Protein 1THX (pdb70)

Radius of gyration: 12.5 Å; Cα contacts (8 Å, |Δi|>4): 175; chains: 1; bounding box: 35×24×28 Å

Solvent-accessible surface area: 5761 Å² total; per-residue (Å²): 72,148,29,40,70,87,3,57,39,98,71,12,96,77,57,0,37,140,26,171,60,23,1,0,0,1,0,60,2,89,152,8,41,72,5,139,121,0,39,87,29,1,73,52,0,1,65,78,10,22,132,108,0,42,2,0,42,0,52,30,90,80,4,81,92,3,23,162,90,11,148,9,150,34,30,5,1,1,16,0,0,112,24,123,108,88,47,51,54,30,102,28,67,12,56,103,107,112,0,43,66,26,0,58,101,65,33,142

Sequence (108 aa):
SKGVITITDAEFESEVLKAEQPVLVYFWASWCGPCQLMSPLINLAANTYSDRLKVVKLEIDPNPTTVKKYKVEGVPALRLVKGEQILDSTEGVISKDKLLSFLDTHLN

B-factor: mean 19.71, std 10.49, range [6.87, 64.29]

Structure (mmCIF, N/CA/C/O backbone):
data_1THX
#
_entry.id   1THX
#
_cell.length_a   40.480
_cell.length_b   39.780
_cell.length_c   60.080
_cell.angle_alpha   90.00
_cell.angle_beta   90.00
_cell.angle_gamma   90.00
#
_symmetry.space_group_name_H-M   'P 21 21 21'
#
loop_
_entity.id
_entity.type
_entity.pdbx_description
1 polymer THIOREDOXIN
2 water water
#
loop_
_atom_site.group_PDB
_atom_site.id
_atom_site.type_symbol
_atom_site.label_atom_id
_atom_site.label_alt_id
_atom_site.label_comp_id
_atom_site.label_asym_id
_atom_site.label_entity_id
_atom_site.label_seq_id
_atom_site.pdbx_PDB_ins_code
_atom_site.Cartn_x
_atom_site.Cartn_y
_atom_site.Cartn_z
_atom_site.occupancy
_atom_site.B_iso_or_equiv
_atom_site.auth_seq_id
_atom_site.auth_comp_id
_atom_site.auth_asym_id
_atom_site.auth_atom_id
_atom_site.pdbx_PDB_model_num
ATOM 1 N N . SER A 1 6 ? 13.041 17.020 44.492 1.00 49.39 1 SER A N 1
ATOM 2 C CA . SER A 1 6 ? 12.525 18.324 43.975 1.00 47.96 1 SER A CA 1
ATOM 3 C C . SER A 1 6 ? 12.324 18.372 42.467 1.00 44.92 1 SER A C 1
ATOM 4 O O . SER A 1 6 ? 12.726 19.335 41.813 1.00 46.65 1 SER A O 1
ATOM 8 N N . LYS A 1 7 ? 11.724 17.344 41.887 1.00 40.26 2 LYS A N 1
ATOM 9 C CA . LYS A 1 7 ? 11.507 17.396 40.461 1.00 35.15 2 LYS A CA 1
ATOM 10 C C . LYS A 1 7 ? 10.335 18.361 40.267 1.00 31.75 2 LYS A C 1
ATOM 11 O O . LYS A 1 7 ? 10.374 19.171 39.350 1.00 34.67 2 LYS A O 1
ATOM 21 N N . GLY A 1 8 ? 9.403 18.412 41.224 1.00 25.75 3 GLY A N 1
ATOM 22 C CA . GLY A 1 8 ? 8.241 19.285 41.065 1.00 19.15 3 GLY A CA 1
ATOM 23 C C . GLY A 1 8 ? 7.891 20.165 42.253 1.00 17.04 3 GLY A C 1
ATOM 24 O O . GLY A 1 8 ? 8.723 20.416 43.123 1.00 16.49 3 GLY A O 1
ATOM 26 N N . VAL A 1 9 ? 6.644 20.613 42.296 1.00 13.53 4 VAL A N 1
ATOM 27 C CA . VAL A 1 9 ? 6.156 21.521 43.345 1.00 12.68 4 VAL A CA 1
ATOM 28 C C . VAL A 1 9 ? 5.387 20.777 44.428 1.00 11.92 4 VAL A C 1
ATOM 29 O O . VAL A 1 9 ? 4.576 19.886 44.127 1.00 11.77 4 VAL A O 1
ATOM 34 N N . ILE A 1 10 ? 5.694 21.073 45.683 1.00 9.94 5 ILE A N 1
ATOM 35 C CA . ILE A 1 10 ? 4.951 20.460 46.784 1.00 10.73 5 ILE A CA 1
ATOM 36 C C . ILE A 1 10 ? 4.028 21.527 47.414 1.00 10.61 5 ILE A C 1
ATOM 37 O O . ILE A 1 10 ? 4.427 22.696 47.622 1.00 10.92 5 ILE A O 1
ATOM 48 N N . THR A 1 11 ? 2.782 21.152 47.638 1.00 9.21 6 THR A N 1
ATOM 49 C CA . THR A 1 11 ? 1.831 22.040 48.271 1.00 9.69 6 THR A CA 1
ATOM 50 C C . THR A 1 11 ? 1.924 21.794 49.760 1.00 10.43 6 THR A C 1
ATOM 51 O O . THR A 1 11 ? 1.802 20.659 50.207 1.00 11.22 6 THR A O 1
ATOM 57 N N . ILE A 1 12 ? 2.189 22.857 50.522 1.00 11.26 7 ILE A N 1
ATOM 58 C CA . ILE A 1 12 ? 2.312 22.757 51.979 1.00 10.72 7 ILE A CA 1
ATOM 59 C C . ILE A 1 12 ? 1.278 23.604 52.715 1.00 10.03 7 ILE A C 1
ATOM 60 O O . ILE A 1 12 ? 0.557 24.395 52.107 1.00 10.71 7 ILE A O 1
ATOM 66 N N . THR A 1 13 ? 1.223 23.426 54.030 1.00 9.96 8 THR A N 1
ATO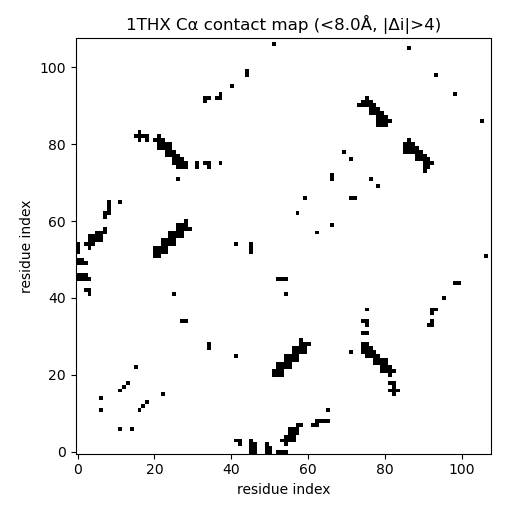M 67 C CA . THR A 1 13 ? 0.313 24.164 54.876 1.00 11.13 8 THR A CA 1
ATOM 68 C C . THR A 1 13 ? 1.133 24.777 56.019 1.00 10.61 8 THR A C 1
ATOM 69 O O . THR A 1 13 ? 2.329 24.484 56.170 1.00 10.09 8 THR A O 1
ATOM 75 N N . ASP A 1 14 ? 0.479 25.597 56.844 1.00 10.41 9 ASP A N 1
ATOM 76 C CA . ASP A 1 14 ? 1.127 26.241 57.997 1.00 10.85 9 ASP A CA 1
ATOM 77 C C . ASP A 1 14 ? 1.818 25.204 58.867 1.00 10.55 9 ASP A C 1
ATOM 78 O O . ASP A 1 14 ? 2.934 25.410 59.305 1.00 11.73 9 ASP A O 1
ATOM 84 N N . ALA A 1 15 ? 1.133 24.086 59.089 1.00 11.11 10 ALA A N 1
ATOM 85 C CA . ALA A 1 15 ? 1.633 22.997 59.924 1.00 14.60 10 ALA A CA 1
ATOM 86 C C . ALA A 1 15 ? 2.934 22.366 59.430 1.00 14.39 10 ALA A C 1
ATOM 87 O O . ALA A 1 15 ? 3.687 21.802 60.218 1.00 14.76 10 ALA A O 1
ATOM 90 N N . GLU A 1 16 ? 3.196 22.458 58.132 1.00 13.46 11 GLU A N 1
ATOM 91 C CA . GLU A 1 16 ? 4.389 21.852 57.574 1.00 13.70 11 GLU A CA 1
ATOM 92 C C . GLU A 1 16 ? 5.468 22.822 57.201 1.00 13.03 11 GLU A C 1
ATOM 93 O O . GLU A 1 16 ? 6.565 22.415 56.799 1.00 12.81 11 GLU A O 1
ATOM 100 N N . PHE A 1 17 ? 5.185 24.098 57.390 1.00 12.16 12 PHE A N 1
ATOM 101 C CA . PHE A 1 17 ? 6.112 25.133 56.980 1.00 13.40 12 PHE A CA 1
ATOM 102 C C . PHE A 1 17 ? 7.507 25.042 57.581 1.00 11.97 12 PHE A C 1
ATOM 103 O O . PHE A 1 17 ? 8.522 25.130 56.872 1.00 11.23 12 PHE A O 1
ATOM 112 N N . GLU A 1 18 ? 7.566 24.824 58.882 1.00 12.46 13 GLU A N 1
ATOM 113 C CA . GLU A 1 18 ? 8.857 24.759 59.515 1.00 14.73 13 GLU A CA 1
ATOM 114 C C . GLU A 1 18 ? 9.745 23.633 59.017 1.00 11.68 13 GLU A C 1
ATOM 115 O O . GLU A 1 18 ? 10.891 23.865 58.672 1.00 14.34 13 GLU A O 1
ATOM 122 N N . SER A 1 19 ? 9.222 22.421 58.928 1.00 12.54 14 SER A N 1
ATOM 123 C CA . SER A 1 19 ? 10.057 21.298 58.467 1.00 12.39 14 SER A CA 1
ATOM 124 C C . SER A 1 19 ? 10.323 21.302 56.970 1.00 12.81 14 SER A C 1
ATOM 125 O O . SER A 1 19 ? 11.442 20.987 56.548 1.00 13.89 14 SER A O 1
ATOM 130 N N . GLU A 1 20 ? 9.332 21.688 56.161 1.00 9.64 15 GLU A N 1
ATOM 131 C CA . GLU A 1 20 ? 9.532 21.713 54.715 1.00 9.22 15 GLU A CA 1
ATOM 132 C C . GLU A 1 20 ? 10.315 22.927 54.188 1.00 9.74 15 GLU A C 1
ATOM 133 O O . GLU A 1 20 ? 11.004 22.841 53.167 1.00 10.17 15 GLU A O 1
ATOM 140 N N . VAL A 1 21 ? 10.204 24.068 54.864 1.00 9.10 16 VAL A N 1
ATOM 141 C CA . VAL A 1 21 ? 10.889 25.265 54.381 1.00 9.01 16 VAL A CA 1
ATOM 142 C C . VAL A 1 21 ? 12.049 25.787 55.254 1.00 9.87 16 VAL A C 1
ATOM 143 O O . VAL A 1 21 ? 13.219 25.811 54.811 1.00 11.07 16 VAL A O 1
ATOM 148 N N . LEU A 1 22 ? 11.742 26.166 56.488 1.00 9.39 17 LEU A N 1
ATOM 149 C CA . LEU A 1 22 ? 12.767 26.731 57.355 1.00 12.47 17 LEU A CA 1
ATOM 150 C C . LEU A 1 22 ? 13.912 25.800 57.603 1.00 14.06 17 LEU A C 1
ATOM 151 O O . LEU A 1 22 ? 15.035 26.242 57.708 1.00 15.51 17 LEU A O 1
ATOM 157 N N . LYS A 1 23 ? 13.638 24.507 57.716 1.00 14.57 18 LYS A N 1
ATOM 158 C CA . LYS A 1 23 ? 14.707 23.555 57.956 1.00 16.74 18 LYS A CA 1
ATOM 159 C C . LYS A 1 23 ? 15.214 22.835 56.708 1.00 17.18 18 LYS A C 1
ATOM 160 O O . LYS A 1 23 ? 15.956 21.865 56.815 1.00 18.74 18 LYS A O 1
ATOM 170 N N . ALA A 1 24 ? 14.838 23.300 55.522 1.00 16.63 19 ALA A N 1
ATOM 171 C CA . ALA A 1 24 ? 1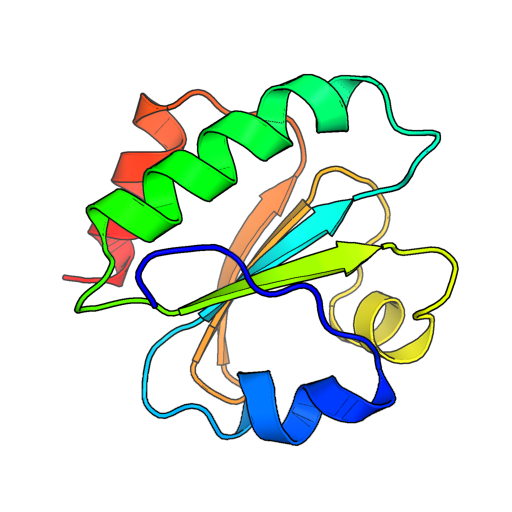5.292 22.637 54.301 1.00 16.56 19 ALA A CA 1
ATOM 172 C C . ALA A 1 24 ? 16.774 22.893 54.137 1.00 19.07 19 ALA A C 1
ATOM 173 O O . 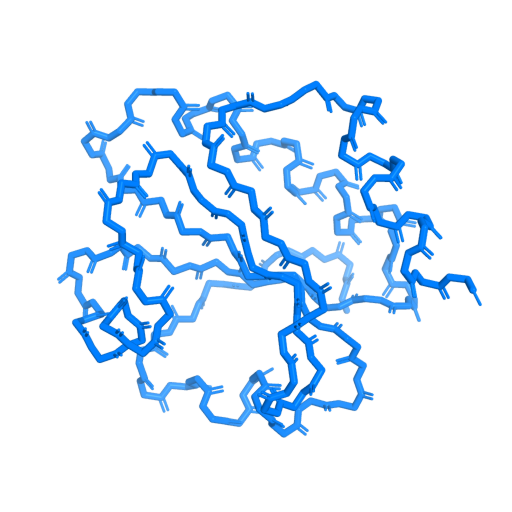ALA A 1 24 ? 17.300 23.899 54.611 1.00 19.17 19 ALA A O 1
ATOM 176 N N . GLU A 1 25 ? 17.444 22.006 53.421 1.00 21.49 20 GLU A N 1
ATOM 177 C CA . GLU A 1 25 ? 18.860 22.169 53.189 1.00 24.50 20 GLU A CA 1
ATOM 178 C C . GLU A 1 25 ? 19.145 23.130 52.045 1.00 24.03 20 GLU A C 1
ATOM 179 O O . GLU A 1 25 ? 20.196 23.731 52.019 1.00 29.32 20 GLU A O 1
ATOM 186 N N . GLN A 1 26 ? 18.231 23.274 51.096 1.00 21.95 21 GLN A N 1
ATOM 187 C CA 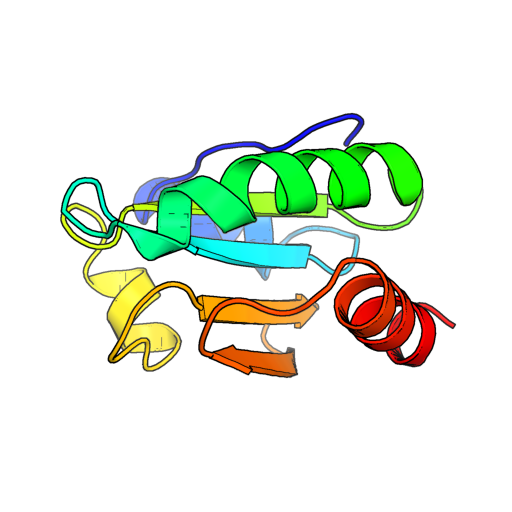. GLN A 1 26 ? 18.444 24.167 49.955 1.00 18.23 21 GLN A CA 1
ATOM 188 C C . GLN A 1 26 ? 17.567 25.420 50.006 1.00 17.63 21 GLN A C 1
ATOM 189 O O . GLN A 1 26 ? 16.648 25.513 50.813 1.00 15.03 21 GLN A O 1
ATOM 198 N N . PRO A 1 27 ? 17.867 26.417 49.146 1.00 16.11 22 PRO A N 1
ATOM 199 C CA . PRO A 1 27 ? 17.039 27.626 49.113 1.00 14.84 22 PRO A CA 1
ATOM 200 C C . PRO A 1 27 ? 15.630 27.125 48.666 1.00 12.47 22 PRO A C 1
ATOM 201 O O . PRO A 1 27 ? 15.502 26.127 47.924 1.00 11.29 22 PRO A O 1
ATOM 205 N N . VAL A 1 28 ? 14.589 27.829 49.087 1.00 9.75 23 VAL A N 1
ATOM 206 C CA . VAL A 1 28 ? 13.223 27.455 48.733 1.00 9.76 23 VAL A CA 1
ATOM 207 C C . VAL A 1 28 ? 12.480 28.618 48.075 1.00 8.51 23 VAL A C 1
ATOM 208 O O . VAL A 1 28 ? 12.517 29.744 48.578 1.00 9.37 23 VAL A O 1
ATOM 213 N N . LEU A 1 29 ? 11.832 28.335 46.956 1.00 8.01 24 LEU A N 1
ATOM 214 C CA . LEU A 1 29 ? 10.977 29.316 46.289 1.00 9.21 24 LEU A CA 1
ATOM 215 C C . LEU A 1 29 ? 9.546 29.043 46.809 1.00 9.26 24 LEU A C 1
ATOM 216 O O . LEU A 1 29 ? 9.018 27.949 46.654 1.00 10.41 24 LEU A O 1
ATOM 222 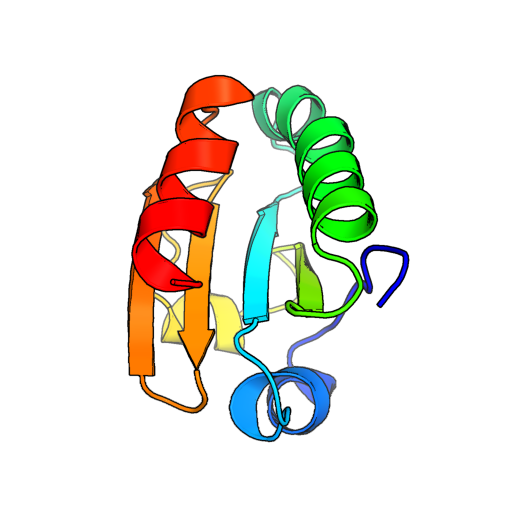N N . VAL A 1 30 ? 8.963 30.006 47.498 1.00 8.22 25 VAL A N 1
ATOM 223 C CA . VAL A 1 30 ? 7.624 29.850 48.056 1.00 9.09 25 VAL A CA 1
ATOM 224 C C . VAL A 1 30 ? 6.650 30.665 47.176 1.00 9.03 25 VAL A C 1
ATOM 225 O O . VAL A 1 30 ? 6.826 31.865 46.997 1.00 10.27 25 VAL A O 1
ATOM 230 N N . TYR A 1 31 ? 5.642 30.003 46.630 1.00 7.07 26 TYR A N 1
ATOM 231 C CA . TYR A 1 31 ? 4.665 30.633 45.765 1.00 7.52 26 TYR A CA 1
ATOM 232 C C . TYR A 1 31 ? 3.330 30.709 46.482 1.00 7.09 26 TYR A C 1
ATOM 233 O O . TYR A 1 31 ? 2.826 29.688 46.945 1.00 8.87 26 TYR A O 1
ATOM 244 N N . PHE A 1 32 ? 2.758 31.900 46.574 1.00 6.87 27 PHE A N 1
ATOM 245 C CA . PHE A 1 32 ? 1.443 32.083 47.220 1.00 8.42 27 PHE A CA 1
ATOM 246 C C . PHE A 1 32 ? 0.379 32.308 46.167 1.00 8.99 27 PHE A C 1
ATOM 247 O O . PHE A 1 32 ? 0.551 33.126 45.267 1.00 10.58 27 PHE A O 1
ATOM 256 N N . TRP A 1 33 ? -0.746 31.630 46.304 1.00 9.81 28 TRP A N 1
ATOM 257 C CA . TRP A 1 33 ? -1.821 31.741 45.327 1.00 10.50 28 TRP A CA 1
ATOM 258 C C . TRP A 1 33 ? -3.175 31.581 46.030 1.00 9.90 28 TRP A C 1
ATOM 259 O O . TRP A 1 33 ? -3.223 31.313 47.232 1.00 11.03 28 TRP A O 1
ATOM 272 N N . ALA A 1 34 ? -4.271 31.757 45.298 1.00 10.34 29 ALA A N 1
ATOM 273 C CA . ALA A 1 34 ? -5.622 31.582 45.845 1.00 12.64 29 ALA A CA 1
ATOM 274 C C . ALA A 1 34 ? -6.526 31.119 44.708 1.00 13.51 29 ALA A C 1
ATOM 275 O O . ALA A 1 34 ? -6.245 31.376 43.542 1.00 12.70 29 ALA A O 1
ATOM 278 N N . SER A 1 35 ? -7.596 30.417 45.050 1.00 15.02 30 SER A N 1
ATOM 279 C CA . SER A 1 35 ? -8.500 29.904 44.034 1.00 17.22 30 SER A CA 1
ATOM 280 C C . SER A 1 35 ? -9.250 31.031 43.347 1.00 16.41 30 SER A C 1
ATOM 281 O O . SER A 1 35 ? -9.646 30.892 42.194 1.00 19.03 30 SER A O 1
ATOM 286 N N . TRP A 1 36 ? -9.412 32.151 44.042 1.00 16.51 31 TRP A N 1
ATOM 287 C CA . TRP A 1 36 ? -10.114 33.294 43.492 1.00 15.40 31 TRP A CA 1
ATOM 288 C C . TRP A 1 36 ? -9.171 34.229 42.741 1.00 16.18 31 TRP A C 1
ATOM 289 O O . TRP A 1 36 ? -9.546 35.344 42.357 1.00 18.38 31 TRP A O 1
ATOM 302 N N . CYS A 1 37 ? -7.949 33.779 42.530 1.00 13.65 32 CYS A N 1
ATOM 303 C CA . CYS A 1 37 ? -6.957 34.595 41.857 1.00 13.66 32 CYS A CA 1
ATOM 304 C C . CYS A 1 37 ? -6.746 34.213 40.378 1.00 13.89 32 CYS A C 1
ATOM 305 O O . CYS A 1 37 ? -6.059 33.247 40.053 1.00 13.53 32 CYS A O 1
ATOM 309 N N . GLY A 1 38 ? -7.328 35.009 39.481 1.00 13.70 33 GLY A N 1
ATOM 310 C CA . GLY A 1 38 ? -7.206 34.738 38.056 1.00 12.42 33 GLY A CA 1
ATOM 311 C C . GLY A 1 38 ? -5.790 34.694 37.511 1.00 12.70 33 GLY A C 1
ATOM 312 O O . GLY A 1 38 ? -5.369 33.687 36.907 1.00 14.13 33 GLY A O 1
ATOM 314 N N . PRO A 1 39 ? -5.001 35.751 37.743 1.00 12.85 34 PRO A N 1
ATOM 315 C CA . PRO A 1 39 ? -3.625 35.770 37.238 1.00 12.05 34 PRO A CA 1
ATOM 316 C C . PRO A 1 39 ? -2.768 34.607 37.787 1.00 14.12 34 PRO A C 1
ATOM 317 O O . PRO A 1 39 ? -1.702 34.277 37.231 1.00 14.48 34 PRO A O 1
ATOM 321 N N . CYS A 1 40 ? -3.194 34.036 38.915 1.00 11.27 35 CYS A N 1
ATOM 322 C CA . CYS A 1 40 ? -2.478 32.918 39.513 1.00 12.21 35 CYS A CA 1
ATOM 323 C C . CYS A 1 40 ? -2.468 31.738 38.577 1.00 14.05 35 CYS A C 1
ATOM 324 O O . CYS A 1 40 ? -1.520 30.956 38.574 1.00 13.55 35 CYS A O 1
ATOM 328 N N . GLN A 1 41 ? -3.499 31.651 37.736 1.00 15.49 36 GLN A N 1
ATOM 329 C CA . GLN A 1 41 ? -3.604 30.562 36.762 1.00 18.52 36 GLN A CA 1
ATOM 330 C C . GLN A 1 41 ? -2.473 30.598 35.729 1.00 18.26 36 GLN A C 1
ATOM 331 O O . GLN A 1 41 ? -2.041 29.552 35.227 1.00 19.14 36 GLN A O 1
ATOM 340 N N . LEU A 1 42 ? -1.993 31.801 35.418 1.00 17.57 37 LEU A N 1
ATOM 341 C CA . LEU A 1 42 ? -0.891 31.970 34.486 1.00 17.78 37 LEU A CA 1
ATOM 342 C C . LEU A 1 42 ? 0.437 31.578 35.146 1.00 17.21 37 LEU A C 1
ATOM 343 O O . LEU A 1 42 ? 1.322 31.036 34.501 1.00 17.04 37 LEU A O 1
ATOM 349 N N . MET A 1 43 ? 0.566 31.844 36.439 1.00 15.23 38 MET A N 1
ATOM 350 C CA . MET A 1 43 ? 1.797 31.523 37.153 1.00 16.52 38 MET A CA 1
ATOM 351 C C . MET A 1 43 ? 1.990 30.069 37.527 1.00 16.45 38 MET A C 1
ATOM 352 O O . MET A 1 43 ? 3.105 29.582 37.486 1.00 18.31 38 MET A O 1
ATOM 358 N N . SER A 1 44 ? 0.940 29.378 37.938 1.00 15.64 39 SER A N 1
ATOM 359 C CA . SER A 1 44 ? 1.096 27.989 38.343 1.00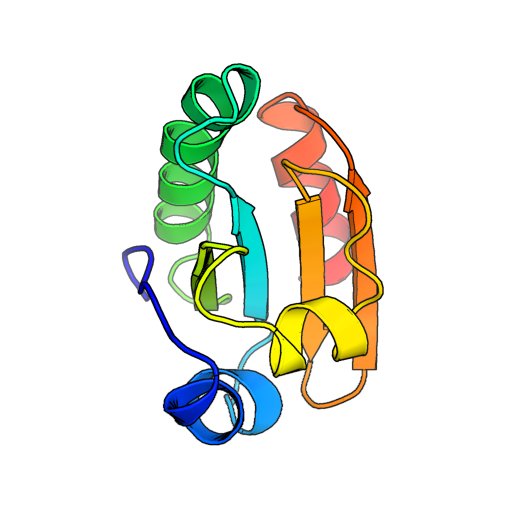 16.14 39 SER A CA 1
ATOM 360 C C . SER A 1 44 ? 1.951 27.121 37.385 1.00 17.43 39 SER A C 1
ATOM 361 O O . SER A 1 44 ? 2.856 26.405 37.827 1.00 16.87 39 SER A O 1
ATOM 366 N N . PRO A 1 45 ? 1.679 27.161 36.068 1.00 17.63 40 PRO A N 1
ATOM 367 C CA . PRO A 1 45 ? 2.457 26.374 35.094 1.00 18.31 40 PRO A CA 1
ATOM 368 C C . PRO A 1 45 ? 3.937 26.755 35.105 1.00 18.39 40 PRO A C 1
ATOM 369 O O . PRO A 1 45 ? 4.822 25.914 35.002 1.00 18.33 40 PRO A O 1
ATOM 373 N N . LEU A 1 46 ? 4.195 28.048 35.198 1.00 18.10 41 LEU A N 1
ATOM 374 C CA . LEU A 1 46 ? 5.551 28.581 35.210 1.00 17.63 41 LEU A CA 1
ATOM 375 C C . LEU A 1 46 ? 6.336 28.164 36.448 1.00 16.06 41 LEU A C 1
ATOM 376 O O . LEU A 1 46 ? 7.533 27.963 36.380 1.00 14.76 41 LEU A O 1
ATOM 382 N N . ILE A 1 47 ? 5.674 28.142 37.599 1.00 12.73 42 ILE A N 1
ATOM 383 C CA . ILE A 1 47 ? 6.329 27.745 38.830 1.00 14.32 42 ILE A CA 1
ATOM 384 C C . ILE A 1 47 ? 6.737 26.276 38.706 1.00 15.10 42 ILE A C 1
ATOM 385 O O . ILE A 1 47 ? 7.822 25.863 39.137 1.00 15.07 42 ILE A O 1
ATOM 391 N N . ASN A 1 48 ? 5.872 25.489 38.082 1.00 16.27 43 ASN A N 1
ATOM 392 C CA . ASN A 1 48 ? 6.138 24.064 37.893 1.00 16.86 43 ASN A CA 1
ATOM 393 C C . ASN A 1 48 ? 7.396 23.919 37.004 1.00 15.91 43 ASN A C 1
ATOM 394 O O . ASN A 1 48 ? 8.286 23.124 37.302 1.00 14.94 43 ASN A O 1
ATOM 402 N N . LEU A 1 49 ? 7.491 24.747 35.962 1.00 14.85 44 LEU A N 1
ATOM 403 C CA . LEU A 1 49 ? 8.659 24.758 35.054 1.00 17.84 44 LEU A CA 1
ATOM 404 C C . LEU A 1 49 ? 9.966 25.064 35.792 1.00 17.09 44 LEU A C 1
ATOM 405 O O . LEU A 1 49 ? 11.007 24.458 35.514 1.00 18.13 44 LEU A O 1
ATOM 411 N N . ALA A 1 50 ? 9.938 26.096 36.625 1.00 14.95 45 ALA A N 1
ATOM 412 C CA . ALA A 1 50 ? 11.106 26.470 37.407 1.00 16.41 45 ALA A CA 1
ATOM 413 C C . ALA A 1 50 ? 11.556 25.277 38.288 1.00 17.92 45 ALA A C 1
ATOM 414 O O . ALA A 1 50 ? 12.767 24.998 38.425 1.00 17.47 45 ALA A O 1
ATOM 417 N N . ALA A 1 51 ? 10.585 24.592 38.906 1.00 17.20 46 ALA A N 1
ATOM 418 C CA . ALA A 1 51 ? 10.896 23.459 39.776 1.00 16.96 46 ALA A CA 1
ATOM 419 C C . ALA A 1 51 ? 11.648 22.381 39.005 1.00 18.05 46 ALA A C 1
ATOM 420 O O . ALA A 1 51 ? 12.681 21.882 39.460 1.00 17.28 46 ALA A O 1
ATOM 423 N N . ASN A 1 52 ? 11.146 22.044 37.823 1.00 18.62 47 ASN A N 1
ATOM 424 C CA . ASN A 1 52 ? 11.799 21.013 37.014 1.00 20.74 47 ASN A CA 1
ATOM 425 C C . ASN A 1 52 ? 13.184 21.499 36.575 1.00 20.03 47 ASN A C 1
ATOM 426 O O . ASN A 1 52 ? 14.161 20.791 36.696 1.00 22.50 47 ASN A O 1
ATOM 434 N N . THR A 1 53 ? 13.265 22.737 36.131 1.00 19.07 48 THR A N 1
ATOM 435 C CA . THR A 1 53 ? 14.519 23.305 35.674 1.00 19.24 48 THR A CA 1
ATOM 436 C C . THR A 1 53 ? 15.637 23.390 36.719 1.00 20.15 48 THR A C 1
ATOM 437 O O . THR A 1 53 ? 16.818 23.181 36.400 1.00 20.69 48 THR A O 1
ATOM 443 N N . TYR A 1 54 ? 15.303 23.750 37.949 1.00 17.52 49 TYR A N 1
ATOM 444 C CA . TYR A 1 54 ? 16.329 23.847 38.978 1.00 18.42 49 TYR A CA 1
ATOM 445 C C . TYR A 1 54 ? 16.196 22.711 39.969 1.00 18.97 49 TYR A C 1
ATOM 446 O O . TYR A 1 54 ? 16.600 22.858 41.120 1.00 16.80 49 TYR A O 1
ATOM 457 N N . SER A 1 55 ? 15.688 21.564 39.513 1.00 19.76 50 SER A N 1
ATOM 458 C CA . SER A 1 55 ? 15.450 20.437 40.415 1.00 21.74 50 SER A CA 1
ATOM 459 C C . SER A 1 55 ? 16.580 20.068 41.360 1.00 21.17 50 SER A C 1
ATOM 460 O O . SER A 1 55 ? 16.325 19.701 42.498 1.00 22.84 50 SER A O 1
ATOM 465 N N . ASP A 1 56 ? 17.824 20.192 40.929 1.00 20.74 51 ASP A N 1
ATOM 466 C CA . ASP A 1 56 ? 18.914 19.830 41.818 1.00 24.07 51 ASP A CA 1
ATOM 467 C C . ASP A 1 56 ? 19.446 20.936 42.743 1.00 24.07 51 ASP A C 1
ATOM 468 O O . ASP A 1 56 ? 20.289 20.653 43.605 1.00 24.73 51 ASP A O 1
ATOM 474 N N . ARG A 1 57 ? 18.968 22.169 42.600 1.00 21.31 52 ARG A N 1
ATOM 475 C CA . ARG A 1 57 ? 19.502 23.261 43.414 1.00 21.92 52 ARG A CA 1
ATOM 476 C C . ARG A 1 57 ? 18.476 24.074 44.165 1.00 19.88 52 ARG A C 1
ATOM 477 O O . ARG A 1 57 ? 18.839 24.965 44.923 1.00 19.30 52 ARG A O 1
ATOM 491 N N . LEU A 1 58 ? 17.208 23.730 44.010 1.00 17.22 53 LEU A N 1
ATOM 492 C CA . LEU A 1 58 ? 16.138 24.519 44.593 1.00 13.72 53 LEU A CA 1
ATOM 493 C C . LEU A 1 58 ? 14.957 23.658 44.957 1.00 11.99 53 LEU A C 1
ATOM 494 O O . LEU A 1 58 ? 14.657 22.691 44.258 1.00 13.53 53 LEU A O 1
ATOM 500 N N . LYS A 1 59 ? 14.263 24.028 46.025 1.00 9.18 54 LYS A N 1
ATOM 501 C CA . LYS A 1 59 ? 13.041 23.329 46.420 1.00 8.61 54 LYS A CA 1
ATOM 502 C C . LYS A 1 59 ? 11.915 24.333 46.163 1.00 8.68 54 LYS A C 1
ATOM 503 O O . LYS A 1 59 ? 12.045 25.521 46.497 1.00 10.38 54 LYS A O 1
ATOM 513 N N . VAL A 1 60 ? 10.834 23.879 45.539 1.00 8.61 55 VAL A N 1
ATOM 514 C CA . VAL A 1 60 ? 9.712 24.757 45.250 1.00 9.31 55 VAL A CA 1
ATOM 515 C C . VAL A 1 60 ? 8.426 24.292 45.969 1.00 10.76 55 VAL A C 1
ATOM 516 O O . VAL A 1 60 ? 7.996 23.138 45.848 1.00 10.06 55 VAL A O 1
ATOM 521 N N . VAL A 1 61 ? 7.817 25.200 46.726 1.00 9.98 56 VAL A N 1
ATOM 522 C CA . VAL A 1 61 ? 6.601 24.858 47.449 1.00 10.04 56 VAL A CA 1
ATOM 523 C C . VAL A 1 61 ? 5.550 25.925 47.179 1.00 9.58 56 VAL A C 1
ATOM 524 O O . VAL A 1 61 ? 5.871 27.030 46.747 1.00 8.43 56 VAL A O 1
ATOM 529 N N . LYS A 1 62 ? 4.293 25.563 47.401 1.00 8.92 57 LYS A N 1
ATOM 530 C CA . LYS A 1 62 ? 3.218 26.509 47.213 1.00 8.63 57 LYS A CA 1
ATOM 531 C C . LYS A 1 62 ? 2.180 26.406 48.319 1.00 9.64 57 LYS A C 1
ATOM 532 O O . LYS A 1 62 ? 2.009 25.348 48.926 1.00 9.59 57 LYS A O 1
ATOM 542 N N . LEU A 1 63 ? 1.615 27.559 48.675 1.00 12.25 58 LEU A N 1
ATOM 543 C CA . LEU A 1 63 ? 0.604 27.666 49.720 1.00 11.64 58 LEU A CA 1
ATOM 544 C C . LEU A 1 63 ? -0.553 28.511 49.237 1.00 12.06 58 LEU A C 1
ATOM 545 O O . LEU A 1 63 ? -0.355 29.596 48.674 1.00 11.51 58 LEU A O 1
ATOM 551 N N . GLU A 1 64 ? -1.752 28.034 49.544 1.00 11.33 59 GLU A N 1
ATOM 552 C CA . GLU A 1 64 ? -2.988 28.729 49.251 1.00 12.07 59 GLU A CA 1
ATOM 553 C C . GLU A 1 64 ? -3.102 29.713 50.418 1.00 12.22 59 GLU A C 1
ATOM 554 O O . GLU A 1 64 ? -2.856 29.350 51.578 1.00 11.70 59 GLU A O 1
ATOM 561 N N . ILE A 1 65 ? -3.487 30.950 50.156 1.00 12.36 60 ILE A N 1
ATOM 562 C CA . ILE A 1 65 ? -3.538 31.890 51.274 1.00 13.41 60 ILE A CA 1
ATOM 563 C C . ILE A 1 65 ? -4.666 31.707 52.273 1.00 12.38 60 ILE A C 1
ATOM 564 O O . ILE A 1 65 ? -4.452 31.809 53.472 1.00 12.59 60 ILE A O 1
ATOM 570 N N . ASP A 1 66 ? -5.840 31.336 51.798 1.00 12.72 61 ASP A N 1
ATOM 571 C CA . ASP A 1 66 ? -6.972 31.227 52.702 1.00 13.55 61 ASP A CA 1
ATOM 572 C C . ASP A 1 66 ? -6.823 30.344 53.955 1.00 12.33 61 ASP A C 1
ATOM 573 O O . ASP A 1 66 ? -7.054 30.810 55.063 1.00 13.18 61 ASP A O 1
ATOM 579 N N . PRO A 1 67 ? -6.356 29.097 53.798 1.00 12.14 62 PRO A N 1
ATOM 580 C CA . PRO A 1 67 ? -6.200 28.184 54.938 1.00 12.28 62 PRO A CA 1
ATOM 581 C C . PRO A 1 67 ? -4.897 28.310 55.712 1.00 12.31 62 PRO A C 1
ATOM 582 O O . PRO A 1 67 ? -4.676 27.574 56.688 1.00 13.29 62 PRO A O 1
ATOM 586 N N . ASN A 1 68 ? -4.049 29.247 55.311 1.00 9.46 63 ASN A N 1
ATOM 587 C CA . ASN A 1 68 ? -2.744 29.362 55.939 1.00 9.76 63 ASN A CA 1
ATOM 588 C C . ASN A 1 68 ? -2.429 30.760 56.427 1.00 11.09 63 ASN A C 1
ATOM 589 O O . ASN A 1 68 ? -1.399 31.341 56.035 1.00 10.48 63 ASN A O 1
ATOM 597 N N . PRO A 1 69 ? -3.196 31.244 57.431 1.00 11.63 64 PRO A N 1
ATOM 598 C CA . PRO A 1 69 ? -2.992 32.600 57.973 1.00 11.93 64 PRO A CA 1
ATOM 599 C C . PRO A 1 69 ? -1.630 32.922 58.577 1.00 10.34 64 PRO A C 1
ATOM 600 O O . PRO A 1 69 ? -1.137 34.042 58.409 1.00 10.50 64 PRO A O 1
ATOM 604 N N . THR A 1 70 ? -0.990 31.930 59.199 1.00 9.37 65 THR A N 1
ATOM 605 C CA . THR A 1 70 ? 0.290 32.157 59.840 1.00 10.74 65 THR A CA 1
ATOM 606 C C . THR A 1 70 ? 1.453 32.450 58.897 1.00 10.49 65 THR A C 1
ATOM 607 O O . THR A 1 70 ? 2.192 33.427 59.088 1.00 11.32 65 THR A O 1
ATOM 613 N N . THR A 1 71 ? 1.596 31.650 57.850 1.00 9.16 66 THR A N 1
ATOM 614 C CA . THR A 1 71 ? 2.683 31.859 56.915 1.00 9.55 66 THR A CA 1
ATOM 615 C C . THR A 1 71 ? 2.468 33.132 56.101 1.00 10.03 66 THR A C 1
ATOM 616 O O . THR A 1 71 ? 3.414 33.879 55.830 1.00 10.41 66 THR A O 1
ATOM 622 N N . VAL A 1 72 ? 1.202 33.405 55.786 1.00 9.94 67 VAL A N 1
ATOM 623 C CA . VAL A 1 72 ? 0.796 34.580 55.008 1.00 9.80 67 VAL A CA 1
ATOM 624 C C . VAL A 1 72 ? 1.200 35.839 55.784 1.00 11.37 67 VAL A C 1
ATOM 625 O O . VAL A 1 72 ? 1.767 36.772 55.212 1.00 11.52 67 VAL A O 1
ATOM 630 N N . LYS A 1 73 ? 0.921 35.848 57.089 1.00 12.33 68 LYS A N 1
ATOM 631 C CA . LYS A 1 73 ? 1.279 36.974 57.947 1.00 14.63 68 LYS A CA 1
ATOM 632 C C . LYS A 1 73 ? 2.789 37.100 58.058 1.00 14.30 68 LYS A C 1
ATOM 633 O O . LYS A 1 73 ? 3.324 38.194 57.907 1.00 15.70 68 LYS A O 1
ATOM 643 N N . LYS A 1 74 ? 3.473 35.974 58.262 1.00 14.61 69 LYS A N 1
ATOM 644 C CA . LYS A 1 74 ? 4.932 35.941 58.411 1.00 14.20 69 LYS A CA 1
ATOM 645 C C . LYS A 1 74 ? 5.664 36.605 57.246 1.00 14.84 69 LYS A C 1
ATOM 646 O O . LYS A 1 74 ? 6.679 37.279 57.441 1.00 14.95 69 LYS A O 1
ATOM 656 N N . TYR A 1 75 ? 5.165 36.390 56.029 1.00 13.14 70 TYR A N 1
ATOM 657 C CA . TYR A 1 75 ? 5.809 36.957 54.853 1.00 13.44 70 TYR A CA 1
ATOM 658 C C . TYR A 1 75 ? 5.155 38.207 54.299 1.00 13.55 70 TYR A C 1
ATOM 659 O O . TYR A 1 75 ? 5.501 38.659 53.206 1.00 13.62 70 TYR A O 1
ATOM 670 N N . LYS A 1 76 ? 4.235 38.774 55.064 1.00 14.81 71 LYS A N 1
ATOM 671 C CA . LYS A 1 76 ? 3.540 39.979 54.639 1.00 17.34 71 LYS A CA 1
ATOM 672 C C . LYS A 1 76 ? 2.996 39.847 53.225 1.00 14.97 71 LYS A C 1
ATOM 673 O O . LYS A 1 76 ? 3.194 40.717 52.359 1.00 14.36 71 LYS A O 1
ATOM 683 N N . VAL A 1 77 ? 2.304 38.741 52.995 1.00 13.44 72 VAL A N 1
ATOM 684 C CA . VAL A 1 77 ? 1.706 38.512 51.693 1.00 14.33 72 VAL A CA 1
ATOM 685 C C . VAL A 1 77 ? 0.382 39.276 51.681 1.00 15.67 72 VAL A C 1
ATOM 686 O O . VAL A 1 77 ? -0.611 38.855 52.309 1.00 15.81 72 VAL A O 1
ATOM 691 N N . GLU A 1 78 ? 0.384 40.427 51.014 1.00 13.99 73 GLU A N 1
ATOM 692 C CA . GLU A 1 78 ? -0.819 41.239 50.964 1.00 15.03 73 GLU A CA 1
ATOM 693 C C . GLU A 1 78 ? -1.372 41.355 49.558 1.00 15.13 73 GLU A C 1
ATOM 694 O O . GLU A 1 78 ? -1.981 42.342 49.193 1.00 16.78 73 GLU A O 1
ATOM 701 N N . GLY A 1 79 ? -1.193 40.299 48.784 1.00 14.68 74 GLY A N 1
ATOM 702 C CA . GLY A 1 79 ? -1.698 40.278 47.429 1.00 15.08 74 GLY A CA 1
ATOM 703 C C . GLY A 1 79 ? -1.140 39.024 46.775 1.00 14.75 74 GLY A C 1
ATOM 704 O O . GLY A 1 79 ? -0.112 38.530 47.226 1.00 13.79 74 GLY A O 1
ATOM 706 N N . VAL A 1 80 ? -1.871 38.456 45.819 1.00 11.98 75 VAL A N 1
ATOM 707 C CA . VAL A 1 80 ? -1.416 37.281 45.069 1.00 11.37 75 VAL A CA 1
ATOM 708 C C . VAL A 1 80 ? -1.578 37.542 43.545 1.00 10.96 75 VAL A C 1
ATOM 709 O O . VAL A 1 80 ? -2.424 38.362 43.134 1.00 9.86 75 VAL A O 1
ATOM 714 N N . PRO A 1 81 ? -0.771 36.866 42.703 1.00 10.30 76 PRO A N 1
ATOM 715 C CA . PRO A 1 81 ? 0.264 35.895 43.098 1.00 9.95 76 PRO A CA 1
ATOM 716 C C . PRO A 1 81 ? 1.470 36.572 43.710 1.00 10.21 76 PRO A C 1
ATOM 717 O O . PRO A 1 81 ? 1.733 37.741 43.437 1.00 11.00 76 PRO A O 1
ATOM 721 N N . ALA A 1 82 ? 2.192 35.840 44.548 1.00 8.39 77 ALA A N 1
ATOM 722 C CA . ALA A 1 82 ? 3.393 36.385 45.191 1.00 9.59 77 ALA A CA 1
ATOM 723 C C . ALA A 1 82 ? 4.464 35.312 45.350 1.00 8.44 77 ALA A C 1
ATOM 724 O O . ALA A 1 82 ? 4.145 34.119 45.489 1.00 8.72 77 ALA A O 1
ATOM 727 N N . LEU A 1 83 ? 5.722 35.736 45.257 1.00 8.00 78 LEU A N 1
ATOM 728 C CA . LEU A 1 83 ? 6.876 34.847 45.436 1.00 8.86 78 LEU A CA 1
ATOM 729 C C . LEU A 1 83 ? 7.829 35.349 46.531 1.00 9.32 78 LEU A C 1
ATOM 730 O O . LEU A 1 83 ? 8.062 36.549 46.661 1.00 9.27 78 LEU A O 1
ATOM 736 N N . ARG A 1 84 ? 8.356 34.419 47.316 1.00 8.50 79 ARG A N 1
ATOM 737 C CA . ARG A 1 84 ? 9.368 34.734 48.329 1.00 10.16 79 ARG A CA 1
ATOM 738 C C . ARG A 1 84 ? 10.454 33.665 48.120 1.00 10.86 79 ARG A C 1
ATOM 739 O O . ARG A 1 84 ? 10.131 32.469 48.099 1.00 11.98 79 ARG A O 1
ATOM 753 N N . LEU A 1 85 ? 11.706 34.089 47.919 1.00 10.13 80 LEU A N 1
ATOM 754 C CA . LEU A 1 85 ? 12.847 33.165 47.752 1.00 9.93 80 LEU A CA 1
ATOM 755 C C . LEU A 1 85 ? 13.571 33.238 49.090 1.00 11.87 80 LEU A C 1
ATOM 756 O O . LEU A 1 85 ? 14.047 34.305 49.483 1.00 11.74 80 LEU A O 1
ATOM 762 N N . VAL A 1 86 ? 13.645 32.119 49.803 1.00 13.52 81 VAL A N 1
ATOM 763 C CA . VAL A 1 86 ? 14.236 32.136 51.142 1.0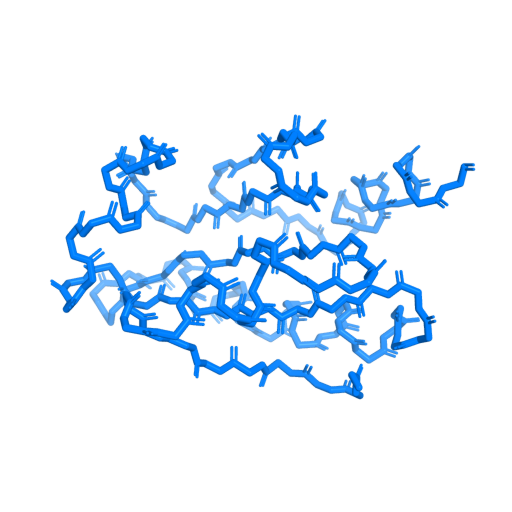0 13.51 81 VAL A CA 1
ATOM 764 C C . VAL A 1 86 ? 15.255 31.046 51.379 1.00 11.68 81 VAL A C 1
ATOM 765 O O . VAL A 1 86 ? 15.388 30.127 50.587 1.00 12.79 81 VAL A O 1
ATOM 770 N N . LYS A 1 87 ? 16.026 31.222 52.439 1.00 12.43 82 LYS A N 1
ATOM 771 C CA . LYS A 1 87 ? 17.024 30.258 52.859 1.00 15.12 82 LYS A CA 1
ATOM 772 C C . LYS A 1 87 ? 16.946 30.318 54.382 1.00 14.91 82 LYS A C 1
ATOM 773 O O . LYS A 1 87 ? 17.427 31.266 55.013 1.00 13.33 82 LYS A O 1
ATOM 783 N N . GLY A 1 88 ? 16.260 29.347 54.971 1.00 12.83 83 GLY A N 1
ATOM 784 C CA . GLY A 1 88 ? 16.073 29.353 56.402 1.00 14.58 83 GLY A CA 1
ATOM 785 C C . GLY A 1 88 ? 15.239 30.583 56.703 1.00 16.43 83 GLY A C 1
ATOM 786 O O . GLY A 1 88 ? 14.242 30.808 56.041 1.00 17.56 83 GLY A O 1
ATOM 788 N N . GLU A 1 89 ? 15.637 31.383 57.682 1.00 15.76 84 GLU A N 1
ATOM 789 C CA . GLU A 1 89 ? 14.906 32.599 58.021 1.00 17.71 84 GLU A CA 1
ATOM 790 C C . GLU A 1 89 ? 15.290 33.808 57.150 1.00 17.97 84 GLU A C 1
ATOM 791 O O . GLU A 1 89 ? 14.741 34.901 57.317 1.00 21.95 84 GLU A O 1
ATOM 798 N N . GLN A 1 90 ? 16.245 33.632 56.244 1.00 15.77 85 GLN A N 1
ATOM 799 C CA . GLN A 1 90 ? 16.683 34.726 55.384 1.00 15.34 85 GLN A CA 1
ATOM 800 C C . GLN A 1 90 ? 15.825 34.832 54.119 1.00 14.94 85 GLN A C 1
ATOM 801 O O . GLN A 1 90 ? 15.675 33.858 53.387 1.00 15.14 85 GLN A O 1
ATOM 810 N N . ILE A 1 91 ? 15.280 36.010 53.855 1.00 13.89 86 ILE A N 1
ATOM 811 C CA . ILE A 1 91 ? 14.509 36.199 52.636 1.00 15.06 86 ILE A CA 1
ATOM 812 C C . ILE A 1 91 ? 15.483 36.773 51.623 1.00 15.15 86 ILE A C 1
ATOM 813 O O . ILE A 1 91 ? 16.017 37.863 51.829 1.00 17.79 86 ILE A O 1
ATOM 819 N N . LEU A 1 92 ? 15.773 36.022 50.575 1.00 11.97 87 LEU A N 1
ATOM 820 C CA . LEU A 1 92 ? 16.713 36.472 49.563 1.00 13.54 87 LEU A CA 1
ATOM 821 C C . LEU A 1 92 ? 16.128 37.485 48.593 1.00 15.74 87 LEU A C 1
ATOM 822 O O . LEU A 1 92 ? 16.836 38.374 48.136 1.00 18.60 87 LEU A O 1
ATOM 828 N N . ASP A 1 93 ? 14.882 37.278 48.181 1.00 14.32 88 ASP A N 1
ATOM 829 C CA . ASP A 1 93 ? 14.224 38.178 47.246 1.00 13.82 88 ASP A CA 1
ATOM 830 C C . ASP A 1 93 ? 12.742 37.920 47.256 1.00 13.28 88 ASP A C 1
ATOM 831 O O . ASP A 1 93 ? 12.291 36.921 47.791 1.00 11.56 88 ASP A O 1
ATOM 837 N N . SER A 1 94 ? 11.980 38.807 46.637 1.00 14.01 89 SER A N 1
ATOM 838 C CA . SER A 1 94 ? 10.545 38.660 46.594 1.00 15.98 89 SER A CA 1
ATOM 839 C C . SER A 1 94 ? 9.947 39.395 45.403 1.00 17.66 89 SER A C 1
ATOM 840 O O . SER A 1 94 ? 10.572 40.322 44.861 1.00 17.62 89 SER A O 1
ATOM 849 N N . THR A 1 95 ? 8.793 38.928 44.943 1.00 15.66 90 THR A N 1
ATOM 850 C CA . THR A 1 95 ? 8.101 39.583 43.853 1.00 16.18 90 THR A CA 1
ATOM 851 C C . THR A 1 95 ? 6.574 39.424 43.928 1.00 14.50 90 THR A C 1
ATOM 852 O O . THR A 1 95 ? 6.066 38.524 44.562 1.00 14.47 90 THR A O 1
ATOM 858 N N . GLU A 1 96 ? 5.855 40.372 43.345 1.00 13.95 91 GLU A N 1
ATOM 859 C CA . GLU A 1 96 ? 4.395 40.386 43.353 1.00 15.54 91 GLU A CA 1
ATOM 860 C C . GLU A 1 96 ? 3.904 40.412 41.901 1.00 14.21 91 GLU A C 1
ATOM 861 O O . GLU A 1 96 ? 4.479 41.111 41.060 1.00 14.12 91 GLU A O 1
ATOM 868 N N . GLY A 1 97 ? 2.815 39.715 41.617 1.00 12.83 92 GLY A N 1
ATOM 869 C CA . GLY A 1 97 ? 2.275 39.745 40.275 1.00 12.52 92 GLY A CA 1
ATOM 870 C C . GLY A 1 97 ? 2.878 38.742 39.315 1.00 13.46 92 GLY A C 1
ATOM 871 O O . GLY A 1 97 ? 3.850 38.040 39.632 1.00 13.93 92 GLY A O 1
ATOM 873 N N . VAL A 1 98 ? 2.216 38.600 38.174 1.00 13.12 93 VAL A N 1
ATOM 874 C CA . VAL A 1 98 ? 2.675 37.690 37.137 1.00 15.05 93 VAL A CA 1
ATOM 875 C C . VAL A 1 98 ? 3.964 38.246 36.526 1.00 16.55 93 VAL A C 1
ATOM 876 O O . VAL A 1 98 ? 4.087 39.461 36.312 1.00 17.03 93 VAL A O 1
ATOM 881 N N . ILE A 1 99 ? 4.954 37.384 36.342 1.00 16.86 94 ILE A N 1
ATOM 882 C CA . ILE A 1 99 ? 6.190 37.806 35.689 1.00 19.22 94 ILE A CA 1
ATOM 883 C C . ILE A 1 99 ? 6.461 36.810 34.568 1.00 19.89 94 ILE A C 1
ATOM 884 O O . ILE A 1 99 ? 5.947 35.703 34.589 1.00 20.27 94 ILE A O 1
ATOM 890 N N . SER A 1 100 ? 7.230 37.218 33.566 1.00 21.50 95 SER A N 1
ATOM 891 C CA . SER A 1 100 ? 7.554 36.346 32.439 1.00 19.89 95 SER A CA 1
ATOM 892 C C . SER A 1 100 ? 8.553 35.231 32.809 1.00 20.02 95 SER A C 1
ATOM 893 O O . SER A 1 100 ? 9.298 35.342 33.784 1.00 19.20 95 SER A O 1
ATOM 898 N N . LYS A 1 101 ? 8.612 34.193 31.979 1.00 20.42 96 LYS A N 1
ATOM 899 C CA . LYS A 1 101 ? 9.536 33.087 32.190 1.00 22.24 96 LYS A CA 1
ATOM 900 C C . LYS A 1 101 ? 10.948 33.604 32.289 1.00 20.82 96 LYS A C 1
ATOM 901 O O . LYS A 1 101 ? 11.711 33.188 33.148 1.00 20.50 96 LYS A O 1
ATOM 911 N N . ASP A 1 102 ? 11.258 34.585 31.461 1.00 21.73 97 ASP A N 1
ATOM 912 C CA . ASP A 1 102 ? 12.584 35.171 31.442 1.00 23.94 97 ASP A CA 1
ATOM 913 C C . ASP A 1 102 ? 12.935 35.891 32.726 1.00 24.16 97 ASP A C 1
ATOM 914 O O . ASP A 1 102 ? 14.060 35.747 33.247 1.00 23.74 97 ASP A O 1
ATOM 920 N N . LYS A 1 103 ? 11.986 36.683 33.216 1.00 22.41 98 LYS A N 1
ATOM 921 C CA . LYS A 1 103 ? 12.169 37.447 34.446 1.00 23.05 98 LYS A CA 1
ATOM 922 C C . LYS A 1 103 ? 12.344 36.464 35.633 1.00 21.57 98 LYS A C 1
ATOM 923 O O . LYS A 1 103 ? 13.199 36.653 36.508 1.00 21.27 98 LYS A O 1
ATOM 933 N N . LEU A 1 104 ? 11.568 35.388 35.619 1.00 19.97 99 LEU A N 1
ATOM 934 C CA . LEU A 1 104 ? 11.639 34.370 36.664 1.00 18.96 99 LEU A CA 1
ATOM 935 C C . LEU A 1 104 ? 12.992 33.675 36.688 1.00 19.48 99 LEU A C 1
ATOM 936 O O . LEU A 1 104 ? 13.596 33.481 37.749 1.00 19.10 99 LEU A O 1
ATOM 942 N N . LEU A 1 105 ? 13.469 33.300 35.509 1.00 20.68 100 LEU A N 1
ATOM 943 C CA . LEU A 1 105 ? 14.733 32.593 35.398 1.00 22.58 100 LEU A CA 1
ATOM 944 C C . LEU A 1 105 ? 15.870 33.468 35.876 1.00 23.16 100 LEU A C 1
ATOM 945 O O . LEU A 1 105 ? 16.746 32.990 36.599 1.00 23.90 100 LEU A O 1
ATOM 951 N N . SER A 1 106 ? 15.816 34.761 35.561 1.00 23.88 101 SER A N 1
ATOM 952 C CA . SER A 1 106 ? 16.860 35.696 36.012 1.00 26.69 101 SER A CA 1
ATOM 953 C C . SER A 1 106 ? 16.746 35.984 37.505 1.00 26.22 101 SER A C 1
ATOM 954 O O . SER A 1 106 ? 17.740 36.251 38.185 1.00 27.04 101 SER A O 1
ATOM 959 N N . PHE A 1 107 ? 15.516 35.994 37.998 1.00 24.22 102 PHE A N 1
ATOM 960 C CA . PHE A 1 107 ? 15.266 36.224 39.413 1.00 24.25 102 PHE A CA 1
ATOM 961 C C . PHE A 1 107 ? 16.019 35.104 40.156 1.00 23.13 102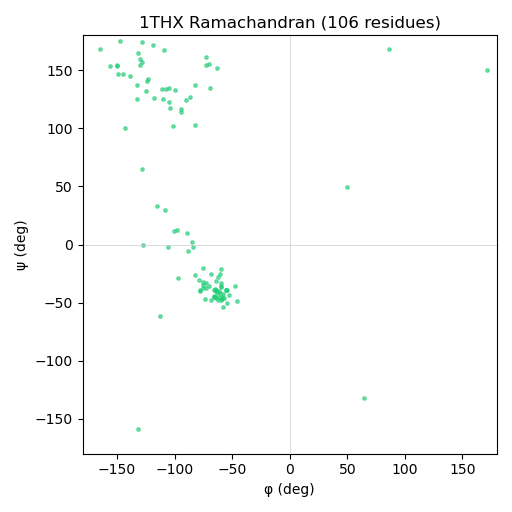 PHE A C 1
ATOM 962 O O . PHE A 1 107 ? 16.797 35.361 41.069 1.00 24.63 102 PHE A O 1
ATOM 971 N N . LEU A 1 108 ? 15.882 33.879 39.658 1.00 21.68 103 LEU A N 1
ATOM 972 C CA . LEU A 1 108 ? 16.517 32.726 40.277 1.00 19.64 103 LEU A CA 1
ATOM 973 C C . LEU A 1 108 ? 18.012 32.645 40.068 1.00 20.64 103 LEU A C 1
ATOM 974 O O . LEU A 1 108 ? 18.753 32.437 41.020 1.00 20.20 103 LEU A O 1
ATOM 980 N N . ASP A 1 109 ? 18.457 32.834 38.833 1.00 22.79 104 ASP A N 1
ATOM 981 C CA . ASP A 1 109 ? 19.880 32.767 38.511 1.00 25.28 104 ASP A CA 1
ATOM 982 C C . ASP A 1 109 ? 20.720 33.707 39.335 1.00 25.80 104 ASP A C 1
ATOM 983 O O . ASP A 1 109 ? 21.811 33.354 39.787 1.00 25.76 104 ASP A O 1
ATOM 989 N N . THR A 1 110 ? 20.188 34.897 39.569 1.00 25.82 105 THR A N 1
ATOM 990 C CA . THR A 1 110 ? 20.910 35.892 40.315 1.00 26.54 105 THR A CA 1
ATOM 991 C C . THR A 1 110 ? 21.243 35.425 41.701 1.00 26.06 105 THR A C 1
ATOM 992 O O . THR A 1 110 ? 22.326 35.687 42.168 1.00 28.14 105 THR A O 1
ATOM 998 N N . HIS A 1 111 ? 20.349 34.659 42.315 1.00 26.02 106 HIS A N 1
ATOM 999 C CA . HIS A 1 111 ? 20.545 34.195 43.680 1.00 26.25 106 HIS A CA 1
ATOM 1000 C C . HIS A 1 111 ? 21.122 32.804 43.833 1.00 29.51 106 HIS A C 1
ATOM 1001 O O . HIS A 1 111 ? 21.787 32.504 44.824 1.00 31.27 106 HIS A O 1
ATOM 1011 N N . LEU A 1 112 ? 20.866 31.942 42.868 1.00 33.40 107 LEU A N 1
ATOM 1012 C CA . LEU A 1 112 ? 21.364 30.590 42.973 1.00 39.69 107 LEU A CA 1
ATOM 1013 C C . LEU A 1 112 ? 22.859 30.478 42.692 1.00 45.67 107 LEU A C 1
ATOM 1014 O O . LEU A 1 112 ? 23.507 29.538 43.158 1.00 48.17 107 LEU A O 1
ATOM 1020 N N . ASN A 1 113 ? 23.409 31.483 42.008 1.00 51.25 108 ASN A N 1
ATOM 1021 C CA . ASN A 1 113 ? 24.824 31.511 41.625 1.00 55.04 108 ASN A CA 1
ATOM 1022 C C . ASN A 1 113 ? 25.747 32.393 42.504 1.00 56.57 108 ASN A C 1
ATOM 1023 O O . ASN A 1 113 ? 26.634 31.818 43.200 1.00 56.78 108 ASN A O 1
#

Secondary structure (DSSP, 8-state):
--SEEE--GGGHIIIIIT-SS-EEEEEE-TT-TTHHHHHHHHHHHHHHTTTT-EEEEEESTT-HHHHHHTT--SSSEEEEEETTEEEEEEES---HHHHHHHHHHHH-

InterPro domains:
  IPR005746 Thioredoxin [PIRSF000077] (5-107)
  IPR013766 Thioredoxin domain [PF00085] (5-105)
  IPR013766 Thioredoxin domain [PS51352] (1-109)
  IPR017937 Thioredoxin, conserved site [PS00194] (25-43)
  IPR036249 Thioredoxin-like superfamily [SSF52833] (3-110)

Foldseek 3Di:
DLFEAEDAQVCCCVVALPDPAKEKEWEAAPPDDQVVVCVVLLRVVCNVPVPHYYYYYYYPPRHPPVCVVVVPPAPGKIFTGHNSRTPDIDHGDDDSVVVVCVCVVPSD

Nearest PDB structures (foldseek):
  1thx-assembly1_A  TM=1.009E+00  e=4.220E-23  Nostoc sp. PCC 7120 = FACHB-418
  2h6x-assembly1_A  TM=9.457E-01  e=2.290E-14  Escherichia coli
  2tir-assembly1_A  TM=9.455E-01  e=2.290E-14  Escherichia coli
  7ool-assembly2_B  TM=9.648E-01  e=1.451E-13  Candidatus Photodesmus anomalopis
  3dxb-assembly2_D  TM=9.495E-01  e=1.191E-13  Escherichia coli O157:H7

CATH classification: 3.40.30.10

Organism: Nostoc sp. (strain PCC 7120 / SAG 25.82 / UTEX 2576) (NCBI:txid103690)